Protein AF-A0A524HYS6-F1 (afdb_monomer)

Radius of gyration: 12.24 Å; Cα contacts (8 Å, |Δi|>4): 39; chains: 1; bounding box: 26×26×30 Å

Solvent-accessible surface area (backbone atoms only — not comparable to full-atom values): 3201 Å² total; per-residue (Å²): 137,55,72,66,61,53,50,52,51,54,65,70,39,77,49,68,50,78,44,70,80,91,56,69,73,59,46,57,53,51,53,53,51,37,44,75,73,68,42,76,34,74,44,75,56,96,66,68,94,129

pLDDT: mean 92.67, std 7.97, range [63.5, 97.88]

Secondary structure (DSSP, 8-state):
--HHHHHHHHHHH--EEEE--S-HHHHHHHHHHHHHTT--EEEE-S----

Sequence (50 aa):
MTKDKVLNGILAAKAVAVIRMTDAAKLAKAAAALRKGGVTALEVTMTVPG

Nearest PDB structures (foldseek):
  5t5h-assembly1_g  TM=3.915E-01  e=5.312E+00  Trypanosoma cruzi
  9ezy-assembly1_B  TM=2.818E-01  e=3.259E+00  Vibrio cholerae

Mean predicted aligned error: 3.52 Å

Foldseek 3Di:
DDPVVVVVVVVVLVDEAEDEDDDPVVVVVVQVVCVVVSRDHYHYDPDDDD

Structure (mmCIF, N/CA/C/O backbone):
data_AF-A0A524HYS6-F1
#
_entry.id   AF-A0A524HYS6-F1
#
loop_
_atom_site.group_PDB
_atom_site.id
_atom_site.type_symbol
_atom_site.label_atom_id
_atom_site.label_alt_id
_atom_site.label_comp_id
_atom_site.label_asym_id
_atom_site.label_entity_id
_atom_site.label_seq_id
_atom_site.pdbx_PDB_ins_code
_atom_site.Cartn_x
_atom_site.Cartn_y
_atom_site.Cartn_z
_atom_site.occupancy
_atom_site.B_iso_or_equiv
_atom_site.auth_seq_id
_atom_site.auth_comp_id
_atom_site.auth_asym_id
_atom_site.auth_atom_id
_atom_site.pdbx_PDB_model_num
ATOM 1 N N . MET A 1 1 ? 8.446 20.581 9.659 1.00 72.81 1 MET A N 1
ATOM 2 C CA . MET A 1 1 ? 7.425 19.609 10.123 1.00 72.81 1 MET A CA 1
ATOM 3 C C . MET A 1 1 ? 8.037 18.827 11.278 1.00 72.81 1 MET A C 1
ATOM 5 O O . MET A 1 1 ? 9.207 18.498 11.163 1.00 72.81 1 MET A O 1
ATOM 9 N N . THR A 1 2 ? 7.332 18.598 12.389 1.00 96.88 2 THR A N 1
ATOM 10 C CA . THR A 1 2 ? 7.879 17.844 13.538 1.00 96.88 2 THR A CA 1
ATOM 11 C C . THR A 1 2 ? 7.562 16.354 13.417 1.00 96.88 2 THR A C 1
ATOM 13 O O . THR A 1 2 ? 6.608 15.982 12.728 1.00 96.88 2 THR A O 1
ATOM 16 N N . LYS A 1 3 ? 8.335 15.505 14.106 1.00 96.69 3 LYS A N 1
ATOM 17 C CA . LYS A 1 3 ? 8.092 14.055 14.171 1.00 96.69 3 LYS A CA 1
ATOM 18 C C . LYS A 1 3 ? 6.670 13.744 14.648 1.00 96.69 3 LYS A C 1
ATOM 20 O O . LYS A 1 3 ? 5.985 12.953 14.010 1.00 96.69 3 LYS A O 1
ATOM 25 N N . ASP A 1 4 ? 6.200 14.420 15.693 1.00 97.81 4 ASP A N 1
ATOM 26 C CA . ASP A 1 4 ? 4.860 14.204 16.254 1.00 97.81 4 ASP A CA 1
ATOM 27 C C . ASP A 1 4 ? 3.750 14.553 15.263 1.00 97.81 4 ASP A C 1
ATOM 29 O O . ASP A 1 4 ? 2.759 13.836 15.151 1.00 97.81 4 ASP A O 1
ATOM 33 N N . LYS A 1 5 ? 3.933 15.617 14.470 1.00 97.25 5 LYS A N 1
ATOM 34 C CA . LYS A 1 5 ? 2.965 15.993 13.434 1.00 97.25 5 LYS A CA 1
ATOM 35 C C . LYS A 1 5 ? 2.878 14.936 12.329 1.00 97.25 5 LYS A C 1
ATOM 37 O O . LYS A 1 5 ? 1.781 14.650 11.858 1.00 97.25 5 LYS A O 1
ATOM 42 N N . VAL A 1 6 ? 4.013 14.356 11.930 1.00 96.25 6 VAL A N 1
ATOM 43 C CA . VAL A 1 6 ? 4.054 13.251 10.955 1.00 96.25 6 VAL A CA 1
ATOM 44 C C . VAL A 1 6 ? 3.360 12.021 11.535 1.00 96.25 6 VAL A C 1
ATOM 46 O O . VAL A 1 6 ? 2.468 11.464 10.900 1.00 96.25 6 VAL A O 1
ATOM 49 N N . LEU A 1 7 ? 3.738 11.634 12.756 1.00 96.81 7 LEU A N 1
ATOM 50 C CA . LEU A 1 7 ? 3.205 10.463 13.444 1.00 96.81 7 LEU A CA 1
ATOM 51 C C . LEU A 1 7 ? 1.684 10.549 13.594 1.00 96.81 7 LEU A C 1
ATOM 53 O O . LEU A 1 7 ? 0.982 9.614 13.222 1.00 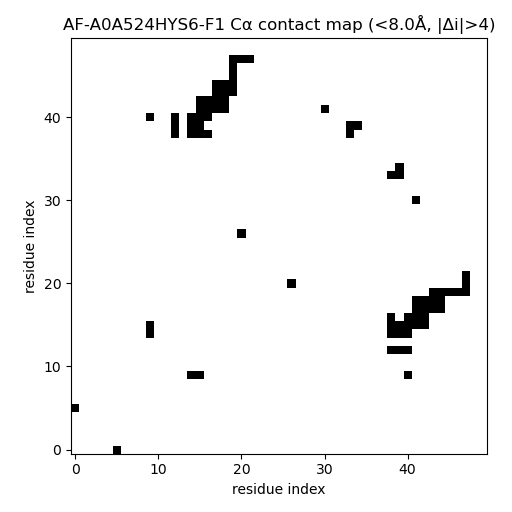96.81 7 LEU A O 1
ATOM 57 N N . ASN A 1 8 ? 1.169 11.691 14.049 1.00 97.38 8 ASN A N 1
ATOM 58 C CA . ASN A 1 8 ? -0.269 11.913 14.176 1.00 97.38 8 ASN A CA 1
ATOM 59 C C . ASN A 1 8 ? -0.989 11.824 12.822 1.00 97.38 8 ASN A C 1
ATOM 61 O O . ASN A 1 8 ? -2.086 11.276 12.757 1.00 97.38 8 ASN A O 1
ATOM 65 N N . GLY A 1 9 ? -0.368 12.299 11.736 1.00 96.38 9 GLY A N 1
ATOM 66 C CA . GLY A 1 9 ? -0.905 12.150 10.381 1.00 96.38 9 GLY A CA 1
ATOM 67 C C . GLY A 1 9 ? -0.998 10.689 9.932 1.00 96.38 9 GLY A C 1
ATOM 68 O O . GLY A 1 9 ? -2.029 10.271 9.411 1.00 96.38 9 GLY A O 1
ATOM 69 N N . ILE A 1 10 ? 0.042 9.892 10.194 1.00 96.25 10 ILE A N 1
ATOM 70 C CA . ILE A 1 10 ? 0.062 8.456 9.870 1.00 96.25 10 ILE A CA 1
ATOM 71 C C . ILE A 1 10 ? -0.980 7.698 10.709 1.00 96.25 10 ILE A C 1
ATOM 73 O O . ILE A 1 10 ? -1.756 6.910 10.172 1.00 96.25 10 ILE A O 1
ATOM 77 N N . LEU A 1 11 ? -1.058 7.974 12.016 1.00 97.00 11 LEU A N 1
ATOM 78 C CA . LEU A 1 11 ? -2.036 7.351 12.917 1.00 97.00 11 LEU A CA 1
ATOM 79 C C . LEU A 1 11 ? -3.486 7.718 12.566 1.00 97.00 11 LEU A C 1
ATOM 81 O O . LEU A 1 11 ? -4.391 6.895 12.736 1.00 97.00 11 LEU A O 1
ATOM 85 N N . ALA A 1 12 ? -3.719 8.938 12.075 1.00 97.25 12 ALA A N 1
ATOM 86 C CA . ALA A 1 12 ? -5.025 9.382 11.597 1.00 97.25 12 ALA A CA 1
ATOM 87 C C . ALA A 1 12 ? -5.426 8.706 10.277 1.00 97.25 12 ALA A C 1
ATOM 89 O O . ALA A 1 12 ? -6.611 8.455 10.073 1.00 97.25 12 ALA A O 1
ATOM 90 N N . ALA A 1 13 ? -4.461 8.369 9.414 1.00 96.69 13 ALA A N 1
ATOM 91 C CA . ALA A 1 13 ? -4.724 7.713 8.134 1.00 96.69 13 ALA A CA 1
ATOM 92 C C . ALA A 1 13 ? -5.250 6.272 8.277 1.00 96.69 13 ALA A C 1
ATOM 94 O O . ALA A 1 13 ? -5.906 5.784 7.361 1.00 96.69 13 ALA A O 1
ATOM 95 N N . LYS A 1 14 ? -4.992 5.601 9.415 1.00 95.44 14 LYS A N 1
ATOM 96 C CA . LYS A 1 14 ? -5.400 4.216 9.770 1.00 95.44 14 LYS A CA 1
ATOM 97 C C . LYS A 1 14 ? -4.872 3.096 8.866 1.00 95.44 14 LYS A C 1
ATOM 99 O O . LYS A 1 14 ? -4.721 1.975 9.338 1.00 95.44 14 LYS A O 1
ATOM 104 N N . ALA A 1 15 ? -4.558 3.392 7.613 1.00 95.69 15 ALA A N 1
ATOM 105 C CA . ALA A 1 15 ? -3.948 2.503 6.644 1.00 95.69 15 ALA A CA 1
ATOM 106 C C . ALA A 1 15 ? -2.890 3.269 5.839 1.00 95.69 15 ALA A C 1
ATOM 108 O O . ALA A 1 15 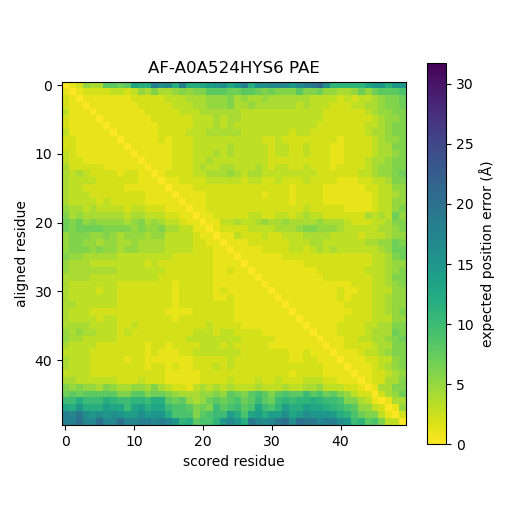? -3.052 4.456 5.547 1.00 95.69 15 ALA A O 1
ATOM 109 N N . VAL A 1 16 ? -1.819 2.571 5.461 1.00 97.00 16 VAL A N 1
ATOM 110 C CA . VAL A 1 16 ? -0.741 3.103 4.620 1.00 97.00 16 VAL A CA 1
ATOM 111 C C . VAL A 1 16 ? -0.599 2.202 3.402 1.00 97.00 16 VAL A C 1
ATOM 113 O O . VAL A 1 16 ? -0.401 0.996 3.538 1.00 97.00 16 VAL A O 1
ATOM 116 N N . ALA A 1 17 ? -0.703 2.779 2.207 1.00 97.19 17 ALA A N 1
ATOM 117 C CA . ALA A 1 17 ? -0.425 2.051 0.978 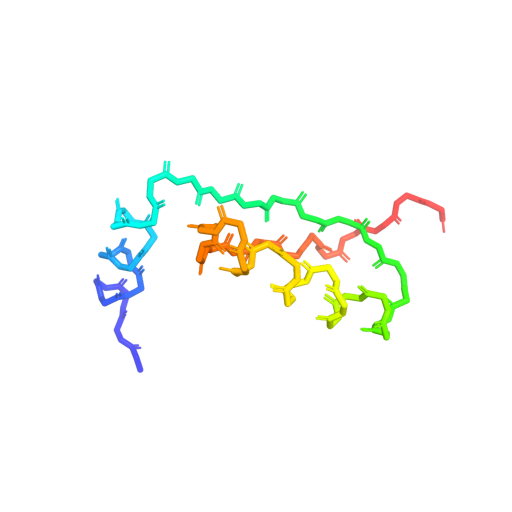1.00 97.19 17 ALA A CA 1
ATOM 118 C C . ALA A 1 17 ? 1.088 2.003 0.736 1.00 97.19 17 ALA A C 1
ATOM 120 O O . ALA A 1 17 ? 1.711 3.037 0.499 1.00 97.19 17 ALA A O 1
ATOM 121 N N . VAL A 1 18 ? 1.666 0.804 0.771 1.00 94.81 18 VAL A N 1
ATOM 122 C CA . VAL A 1 18 ? 3.080 0.580 0.447 1.00 94.81 18 VAL A CA 1
ATOM 123 C C . VAL A 1 18 ? 3.195 0.277 -1.045 1.00 94.81 18 VAL A C 1
ATOM 125 O O . VAL A 1 18 ? 2.677 -0.735 -1.520 1.00 94.81 18 VAL A O 1
ATOM 128 N N . ILE A 1 19 ? 3.847 1.163 -1.799 1.00 92.69 19 ILE A N 1
ATOM 129 C CA . ILE A 1 19 ? 4.019 1.045 -3.250 1.00 92.69 19 ILE A CA 1
ATOM 130 C C . ILE A 1 19 ? 5.489 0.875 -3.609 1.00 92.69 19 ILE A C 1
ATOM 132 O O . ILE A 1 19 ? 6.379 1.570 -3.121 1.00 92.69 19 ILE A O 1
ATOM 136 N N . ARG A 1 20 ? 5.705 -0.013 -4.576 1.00 91.31 20 ARG A N 1
ATOM 137 C CA . ARG A 1 20 ? 6.975 -0.256 -5.245 1.00 91.31 20 ARG A CA 1
ATOM 138 C C . ARG A 1 20 ? 6.778 -0.146 -6.749 1.00 91.31 20 ARG A C 1
ATOM 140 O O . ARG A 1 20 ? 5.946 -0.861 -7.298 1.00 91.31 20 ARG A O 1
ATOM 147 N N . MET A 1 21 ? 7.530 0.732 -7.411 1.00 89.62 21 MET A N 1
ATOM 148 C CA . MET A 1 21 ? 7.383 0.977 -8.848 1.00 89.62 21 MET A CA 1
ATOM 149 C C . MET A 1 21 ? 8.527 1.842 -9.399 1.00 89.62 21 MET A C 1
ATOM 151 O O . MET A 1 21 ? 9.103 2.642 -8.669 1.00 89.62 21 MET A O 1
ATOM 155 N N . THR A 1 22 ? 8.825 1.690 -10.693 1.00 88.50 22 THR A N 1
ATOM 156 C CA . THR A 1 22 ? 9.907 2.392 -11.415 1.00 88.50 22 THR A CA 1
ATOM 157 C C . THR A 1 22 ? 9.461 3.642 -12.179 1.00 88.50 22 THR A C 1
ATOM 159 O O . THR A 1 22 ? 10.278 4.500 -12.489 1.00 88.50 22 THR A O 1
ATOM 162 N N . ASP A 1 23 ? 8.173 3.756 -12.502 1.00 90.81 23 ASP A N 1
ATOM 163 C CA . ASP A 1 23 ? 7.618 4.818 -13.347 1.00 90.81 23 ASP A CA 1
ATOM 164 C C . ASP A 1 23 ? 6.942 5.910 -12.504 1.00 90.81 23 ASP A C 1
ATOM 166 O O . ASP A 1 23 ? 5.849 5.717 -11.969 1.00 90.81 23 ASP A O 1
ATOM 170 N N . ALA A 1 24 ? 7.557 7.091 -12.426 1.00 88.06 24 ALA A N 1
ATOM 171 C CA . ALA A 1 24 ? 7.034 8.218 -11.653 1.00 88.06 24 ALA A CA 1
ATOM 172 C C . ALA A 1 24 ? 5.654 8.717 -12.134 1.00 88.06 24 ALA A C 1
ATOM 174 O O . ALA A 1 24 ? 4.833 9.149 -11.320 1.00 88.06 24 ALA A O 1
ATOM 175 N N . ALA A 1 25 ? 5.345 8.628 -13.433 1.00 91.62 25 ALA A N 1
ATOM 176 C CA . ALA A 1 25 ? 4.056 9.071 -13.963 1.00 91.62 25 ALA A CA 1
ATOM 177 C C . ALA A 1 25 ? 2.916 8.140 -13.523 1.00 91.62 25 ALA A C 1
ATOM 179 O O . ALA A 1 25 ? 1.804 8.597 -13.232 1.00 91.62 25 ALA A O 1
ATOM 180 N N . LYS A 1 26 ? 3.187 6.836 -13.408 1.00 93.88 26 LYS A N 1
ATOM 181 C CA . LYS A 1 26 ? 2.242 5.883 -12.808 1.00 93.88 26 LYS A CA 1
ATOM 182 C C . LYS A 1 26 ? 2.058 6.128 -11.305 1.00 93.88 26 LYS A C 1
ATOM 184 O O . LYS A 1 26 ? 0.951 5.915 -10.812 1.00 93.88 26 LYS A O 1
ATOM 189 N N . LEU A 1 27 ? 3.062 6.673 -10.603 1.00 93.75 27 LEU A N 1
ATOM 190 C CA . LEU A 1 27 ? 2.984 6.974 -9.160 1.00 93.75 27 LEU A CA 1
ATOM 191 C C . LEU A 1 27 ? 1.942 8.033 -8.891 1.00 93.75 27 LEU A C 1
ATOM 193 O O . LEU A 1 27 ? 1.081 7.854 -8.035 1.00 93.75 27 LEU A O 1
ATOM 197 N N . ALA A 1 28 ? 2.001 9.117 -9.661 1.00 94.00 28 ALA A N 1
ATOM 198 C CA . ALA A 1 28 ? 1.062 10.217 -9.535 1.00 94.00 28 ALA A CA 1
ATOM 199 C C . ALA A 1 28 ? -0.382 9.741 -9.753 1.00 94.00 28 ALA A C 1
ATOM 201 O O . ALA A 1 28 ? -1.279 10.094 -8.985 1.00 94.00 28 ALA A O 1
ATOM 202 N N . LYS A 1 29 ? -0.602 8.882 -10.758 1.00 96.94 29 LYS A N 1
ATOM 203 C CA . LYS A 1 29 ? -1.922 8.299 -11.043 1.00 96.94 29 LYS A CA 1
ATOM 204 C C . LYS A 1 29 ? -2.399 7.385 -9.911 1.00 96.94 29 LYS A C 1
ATOM 206 O O . LYS A 1 29 ? -3.542 7.516 -9.476 1.00 96.94 29 LYS A O 1
ATOM 211 N N . ALA A 1 30 ? -1.532 6.509 -9.404 1.00 95.81 30 ALA A N 1
ATOM 212 C CA . ALA A 1 30 ? -1.848 5.620 -8.288 1.00 95.81 30 ALA A CA 1
ATOM 213 C C . ALA A 1 30 ? -2.167 6.404 -7.004 1.00 95.81 30 ALA A C 1
ATOM 215 O O . ALA A 1 30 ? -3.182 6.145 -6.364 1.00 95.81 30 ALA A O 1
ATOM 216 N N . ALA A 1 31 ? -1.365 7.418 -6.670 1.00 96.31 31 ALA A N 1
ATOM 217 C CA . ALA A 1 31 ? -1.598 8.284 -5.517 1.00 96.31 31 ALA A CA 1
ATOM 218 C C . ALA A 1 31 ? -2.930 9.047 -5.627 1.00 96.31 31 ALA A C 1
ATOM 220 O O . ALA A 1 31 ? -3.667 9.155 -4.646 1.00 96.31 31 ALA A O 1
ATOM 221 N N . ALA A 1 32 ? -3.281 9.538 -6.821 1.00 97.38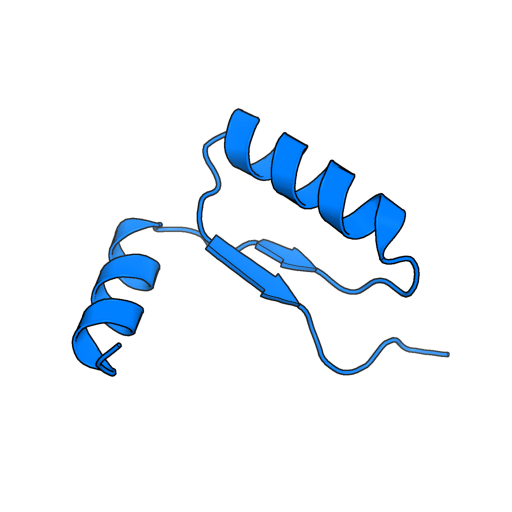 32 ALA A N 1
ATOM 222 C CA . ALA A 1 32 ? -4.567 10.190 -7.057 1.00 97.38 32 ALA A CA 1
ATOM 223 C C . ALA A 1 32 ? -5.749 9.222 -6.879 1.00 97.38 32 ALA A C 1
ATOM 225 O O . ALA A 1 32 ? -6.748 9.581 -6.252 1.00 97.38 32 ALA A O 1
ATOM 226 N N . ALA A 1 33 ? -5.628 7.993 -7.390 1.00 97.69 33 ALA A N 1
ATOM 227 C CA . ALA A 1 33 ? -6.645 6.956 -7.238 1.00 97.69 33 ALA A CA 1
ATOM 228 C C . ALA A 1 33 ? -6.823 6.535 -5.770 1.00 97.69 33 ALA A C 1
ATOM 230 O O . ALA A 1 33 ? -7.951 6.499 -5.282 1.00 97.69 33 ALA A O 1
ATOM 231 N N . LEU A 1 34 ? -5.722 6.301 -5.048 1.00 97.56 34 LEU A N 1
ATOM 232 C CA . LEU A 1 34 ? -5.729 5.983 -3.617 1.00 97.56 34 LEU A CA 1
ATOM 233 C C . LEU A 1 34 ? -6.408 7.079 -2.797 1.00 97.56 34 LEU A C 1
ATOM 235 O O . LEU A 1 34 ? -7.296 6.786 -1.998 1.00 97.56 34 LEU A O 1
ATOM 239 N N . ARG A 1 35 ? -6.073 8.345 -3.070 1.00 97.25 35 ARG A N 1
ATOM 240 C CA . ARG A 1 35 ? -6.706 9.487 -2.405 1.00 97.25 35 ARG A CA 1
ATOM 241 C C . ARG A 1 35 ? -8.208 9.551 -2.676 1.00 97.25 35 ARG A C 1
ATOM 243 O O . ARG A 1 35 ? -8.971 9.805 -1.751 1.00 97.25 35 ARG A O 1
ATOM 250 N N . LYS A 1 36 ? -8.648 9.289 -3.914 1.00 97.88 36 LYS A N 1
ATOM 251 C CA . LYS A 1 36 ? -10.080 9.206 -4.262 1.00 97.88 36 LYS 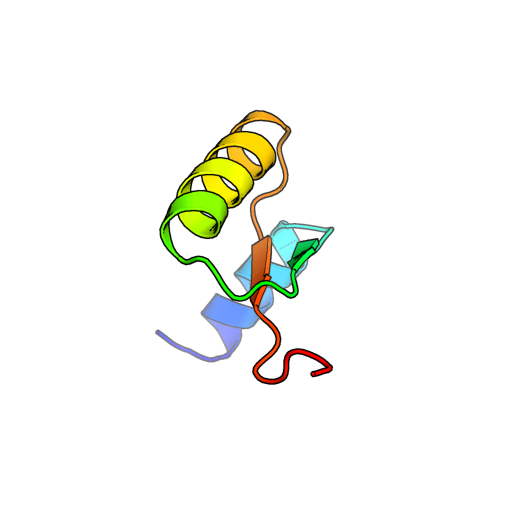A CA 1
ATOM 252 C C . LYS A 1 36 ? -10.788 8.057 -3.529 1.00 97.88 36 LYS A C 1
ATOM 254 O O . LYS A 1 36 ? -11.955 8.197 -3.188 1.00 97.88 36 LYS A O 1
ATOM 259 N N . GLY A 1 37 ? -10.085 6.953 -3.277 1.00 96.00 37 GLY A N 1
ATOM 260 C CA . GLY A 1 37 ? -10.570 5.807 -2.503 1.00 96.00 37 GLY A CA 1
ATOM 261 C C . GLY A 1 37 ? -10.507 5.977 -0.980 1.00 96.00 37 GLY A C 1
ATOM 262 O O . GLY A 1 37 ? -10.878 5.052 -0.266 1.00 96.00 37 GLY A O 1
ATOM 263 N N . GLY A 1 38 ? -10.041 7.124 -0.473 1.00 96.31 38 GLY A N 1
ATOM 264 C CA . GLY A 1 38 ? -9.960 7.411 0.963 1.00 96.31 38 GLY A CA 1
ATOM 265 C C . GLY A 1 38 ? -8.644 7.013 1.640 1.00 96.31 38 GLY A C 1
ATOM 266 O O . GLY A 1 38 ? -8.498 7.231 2.840 1.00 96.31 38 GLY A O 1
ATOM 267 N N . VAL A 1 39 ? -7.660 6.490 0.901 1.00 97.06 39 VAL A N 1
ATOM 268 C CA . VAL A 1 39 ? -6.318 6.216 1.438 1.00 97.06 39 VAL A CA 1
ATOM 269 C C . VAL A 1 39 ? -5.471 7.481 1.337 1.00 97.06 39 VAL A C 1
ATOM 271 O O . VAL A 1 39 ? -5.185 7.974 0.246 1.00 97.06 39 VAL A O 1
ATOM 274 N N . THR A 1 40 ? -5.067 8.019 2.485 1.00 96.88 40 THR A N 1
ATOM 275 C CA . THR A 1 40 ? -4.403 9.331 2.583 1.00 96.88 40 THR A CA 1
ATOM 276 C C . THR A 1 40 ? -2.920 9.256 2.942 1.00 96.88 40 THR A C 1
ATOM 278 O O . THR A 1 40 ? -2.241 10.282 2.895 1.00 96.88 40 THR A O 1
ATOM 281 N N . ALA A 1 41 ? -2.399 8.062 3.242 1.00 97.44 41 ALA A N 1
ATOM 282 C CA . ALA A 1 41 ? -0.982 7.820 3.495 1.00 97.44 41 ALA A CA 1
ATOM 283 C C . ALA A 1 41 ? -0.394 6.825 2.485 1.00 97.44 41 ALA A C 1
ATOM 285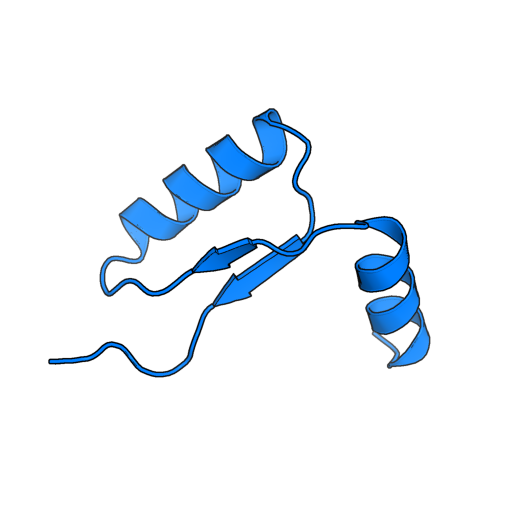 O O . ALA A 1 41 ? -0.992 5.791 2.174 1.00 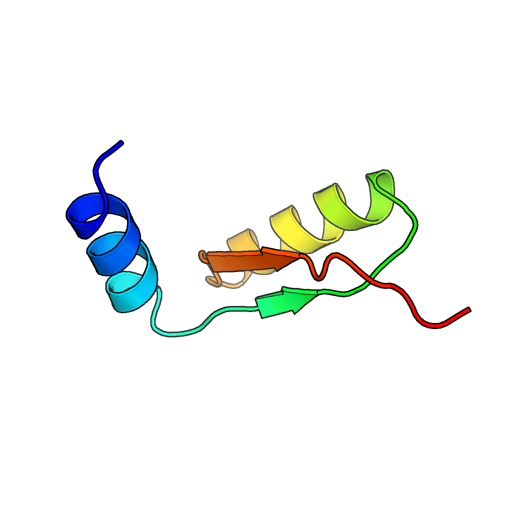97.44 41 ALA A O 1
ATOM 286 N N . LEU A 1 42 ? 0.801 7.152 1.993 1.00 96.31 42 LEU A N 1
ATOM 287 C CA . LEU A 1 42 ? 1.546 6.385 1.003 1.00 96.31 42 LEU A CA 1
ATOM 288 C C . LEU A 1 42 ? 3.003 6.248 1.456 1.00 96.31 42 LEU A C 1
ATOM 290 O O . LEU A 1 42 ? 3.640 7.253 1.769 1.00 96.31 42 LEU A O 1
ATOM 294 N N . GLU A 1 43 ? 3.537 5.034 1.414 1.00 95.25 43 GLU A N 1
ATOM 295 C CA . GLU A 1 43 ? 4.970 4.764 1.500 1.00 95.25 43 GLU A CA 1
ATOM 296 C C . GLU A 1 43 ? 5.485 4.338 0.122 1.00 95.25 43 GLU A C 1
ATOM 298 O O . GLU A 1 43 ? 4.904 3.467 -0.525 1.00 95.25 43 GLU A O 1
ATOM 303 N N . VAL A 1 44 ? 6.583 4.945 -0.329 1.00 93.69 44 VAL A N 1
ATOM 304 C CA . VAL A 1 44 ? 7.279 4.541 -1.556 1.00 93.69 44 VAL A CA 1
ATOM 305 C C . VAL A 1 44 ? 8.566 3.840 -1.155 1.00 93.69 44 VAL A C 1
ATOM 307 O O . VAL A 1 44 ? 9.441 4.449 -0.542 1.00 93.69 44 VAL A O 1
ATOM 310 N N . THR A 1 45 ? 8.689 2.559 -1.492 1.00 91.00 45 THR A N 1
ATOM 311 C CA . THR A 1 45 ? 9.882 1.786 -1.136 1.00 91.00 45 THR A CA 1
ATOM 312 C C . THR A 1 45 ? 11.081 2.236 -1.970 1.00 91.00 45 THR A C 1
ATOM 314 O 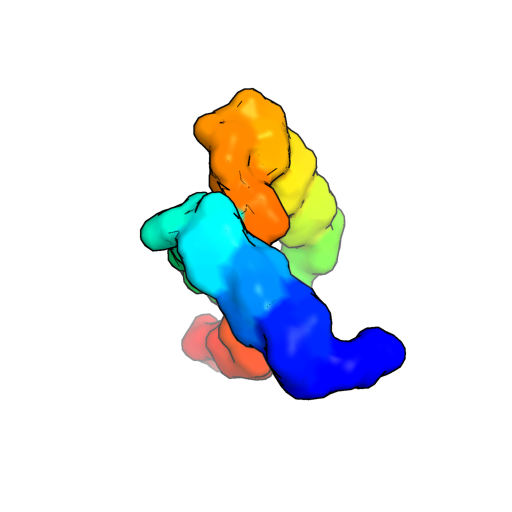O . THR A 1 45 ? 10.964 2.355 -3.189 1.00 91.00 45 THR A O 1
ATOM 317 N N . MET A 1 46 ? 12.249 2.390 -1.343 1.00 83.25 46 MET A N 1
ATOM 318 C CA . MET A 1 46 ? 13.486 2.845 -2.004 1.00 83.25 46 MET A CA 1
ATOM 319 C C . MET A 1 46 ? 14.070 1.838 -3.008 1.00 83.25 46 MET A C 1
ATOM 321 O O . MET A 1 46 ? 14.870 2.213 -3.860 1.00 83.25 46 MET A O 1
ATOM 325 N N . THR A 1 47 ? 13.693 0.561 -2.910 1.00 81.25 47 THR A N 1
ATOM 326 C CA . THR A 1 47 ? 14.223 -0.512 -3.759 1.00 81.25 47 THR A CA 1
ATOM 327 C C . THR A 1 47 ? 13.117 -1.129 -4.595 1.00 81.25 47 THR A C 1
ATOM 329 O O . THR A 1 47 ? 12.071 -1.524 -4.065 1.00 81.25 47 THR A O 1
ATOM 332 N N . VAL A 1 48 ? 13.390 -1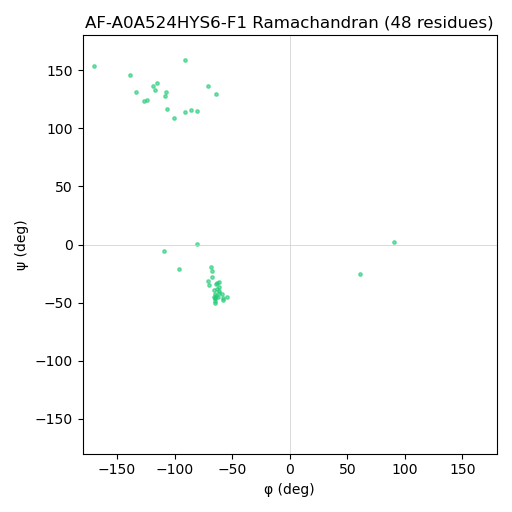.294 -5.886 1.00 73.69 48 VAL A N 1
ATOM 333 C CA . VAL A 1 48 ? 12.599 -2.113 -6.805 1.00 73.69 48 VAL A CA 1
ATOM 334 C C . VAL A 1 48 ? 13.427 -3.370 -7.133 1.00 73.69 48 VAL A C 1
ATOM 336 O O . VAL A 1 48 ? 14.596 -3.210 -7.463 1.00 73.69 48 VAL A O 1
ATOM 339 N N . PRO A 1 49 ? 12.902 -4.604 -6.993 1.00 65.38 49 PRO A N 1
ATOM 340 C CA . PRO A 1 49 ? 13.579 -5.818 -7.431 1.00 65.38 49 PRO A CA 1
ATOM 341 C C . PRO A 1 49 ? 13.742 -5.788 -8.949 1.00 65.38 49 PRO A C 1
ATOM 343 O O . PRO A 1 49 ? 12.756 -5.550 -9.654 1.00 65.38 49 PRO A O 1
ATOM 346 N N . GLY A 1 50 ? 14.963 -6.033 -9.418 1.00 63.50 50 GLY A N 1
ATOM 347 C CA . GLY A 1 50 ? 15.371 -5.918 -10.817 1.00 63.50 50 GLY A CA 1
ATOM 348 C C . GLY A 1 50 ? 16.737 -5.270 -10.889 1.00 63.50 50 GLY A C 1
ATOM 349 O O . GLY A 1 50 ? 16.813 -4.173 -11.478 1.00 63.50 50 GLY A O 1
#